Protein AF-A0A2D4KY63-F1 (afdb_monomer)

Secondary structure (DSSP, 8-state):
-HHHHHHHHHH---HHHHHHHH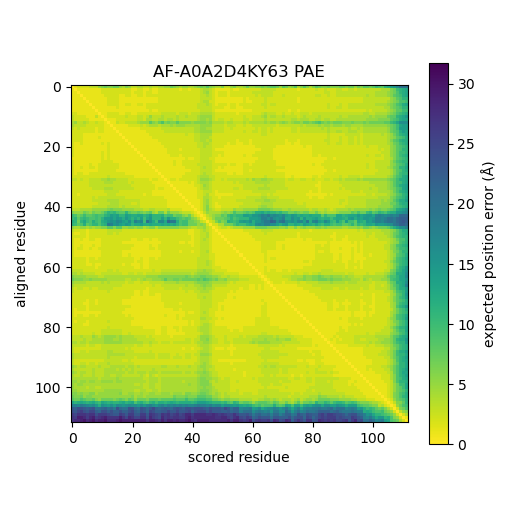HHHHHHHHHS-HHHHHHHHHSGGGTTHHHHHHHHHHHHHT-TT-HHHHHHHHHHHHHHHHHHHHHHHHHHHHTTHHHHHHHHH-S-TT--

InterPro domains:
  IPR045322 E3 ubiquitin-protein ligase HECTD1/TRIP12-like [PTHR45670] (1-109)

Organism: NCBI:txid1970185

pLDDT: mean 92.3, std 10.24, range [40.0, 98.56]

Solvent-accessible surface area (backbone atoms only — not comparable to full-atom values): 6313 Å² total; per-residue (Å²): 107,65,61,58,36,56,50,48,36,73,73,50,89,48,67,70,57,34,54,53,28,50,56,48,47,36,52,50,56,66,75,45,51,46,69,58,51,50,53,48,39,73,28,88,89,16,74,55,40,59,57,50,53,47,50,51,35,44,61,38,63,67,45,81,95,38,67,69,50,34,52,49,29,53,53,39,51,50,49,43,46,76,48,38,35,92,73,40,47,68,57,33,52,74,69,43,39,55,62,50,52,51,60,73,68,49,79,70,84,83,83,118

Nearest PDB structures (foldseek):
  7ep2-assembly2_C  TM=7.138E-01  e=1.075E+00  Homo sapiens

Mean predicted aligned error: 4.12 Å

Radius of gyration: 14.1 Å; Cα contacts (8 Å, |Δi|>4): 94; chains: 1; bounding box: 31×48×29 Å

Foldseek 3Di:
DLLVLLVQLVPDPDVVSVVVSLVVNLVCLVPDALVVVVVCCPDPSNVCVLVSLLVSLLVQLPDPPCVVSPVSSVSSVVSCCVRPVVSHVVNCVVSCVVVSVVVVVPPDPPPD

Structure (mmCIF, N/CA/C/O backbone):
data_AF-A0A2D4KY63-F1
#
_entry.id   AF-A0A2D4KY63-F1
#
loop_
_atom_site.group_PDB
_atom_site.id
_atom_site.type_symbol
_atom_site.label_atom_id
_atom_site.label_alt_id
_atom_site.label_comp_id
_atom_site.label_asym_id
_atom_site.label_entity_id
_atom_site.label_seq_id
_atom_site.pdbx_PDB_ins_code
_atom_site.Cartn_x
_atom_site.Cartn_y
_atom_site.Cartn_z
_atom_site.occupancy
_atom_site.B_iso_or_equiv
_atom_site.auth_seq_id
_atom_site.auth_comp_id
_atom_site.auth_asym_id
_atom_site.auth_atom_id
_atom_site.pdbx_PDB_model_num
ATOM 1 N N . LEU A 1 1 ? 3.294 9.951 10.404 1.00 88.81 1 LEU A N 1
ATOM 2 C CA . LEU A 1 1 ? 4.441 9.331 9.688 1.00 88.81 1 LEU A CA 1
ATOM 3 C C . LEU A 1 1 ? 4.005 8.530 8.463 1.00 88.81 1 LEU A C 1
ATOM 5 O O . LEU A 1 1 ? 4.618 8.713 7.423 1.00 88.81 1 LEU A O 1
ATOM 9 N N . LEU A 1 2 ? 2.953 7.703 8.542 1.00 94.38 2 LEU A N 1
ATOM 10 C CA . LEU A 1 2 ? 2.469 6.924 7.393 1.00 94.38 2 LEU A CA 1
ATOM 11 C C . LEU A 1 2 ? 2.161 7.799 6.155 1.00 94.38 2 LEU A C 1
ATOM 13 O O . LEU A 1 2 ? 2.739 7.508 5.109 1.00 94.38 2 LEU A O 1
ATOM 17 N N . PRO A 1 3 ? 1.408 8.919 6.264 1.00 93.69 3 PRO A N 1
ATOM 18 C CA . PRO A 1 3 ? 1.209 9.833 5.131 1.00 93.69 3 PRO A CA 1
ATOM 19 C C . PRO A 1 3 ? 2.512 10.374 4.534 1.00 93.69 3 PRO A C 1
ATOM 21 O O . PRO A 1 3 ? 2.668 10.431 3.320 1.00 93.69 3 PRO A O 1
ATOM 24 N N . VAL A 1 4 ? 3.489 10.702 5.386 1.00 94.12 4 VAL A N 1
ATOM 25 C CA . VAL A 1 4 ? 4.792 11.235 4.959 1.00 94.12 4 VAL A CA 1
ATOM 26 C C . VAL A 1 4 ? 5.564 10.204 4.138 1.00 94.12 4 VAL A C 1
ATOM 28 O O . VAL A 1 4 ? 6.125 10.543 3.098 1.00 94.12 4 VAL A O 1
ATOM 31 N N . PHE A 1 5 ? 5.586 8.936 4.560 1.00 96.62 5 PHE A N 1
ATOM 32 C CA . PHE A 1 5 ? 6.272 7.888 3.801 1.00 96.62 5 PHE A CA 1
ATOM 33 C C . PHE A 1 5 ? 5.542 7.530 2.509 1.00 96.62 5 PHE A C 1
ATOM 35 O O . PHE A 1 5 ? 6.207 7.295 1.502 1.00 96.62 5 PHE A O 1
ATOM 42 N N . ALA A 1 6 ? 4.207 7.539 2.518 1.00 96.44 6 ALA A N 1
ATOM 43 C CA . ALA A 1 6 ? 3.399 7.339 1.320 1.00 96.44 6 ALA A CA 1
ATOM 44 C C . ALA A 1 6 ? 3.686 8.432 0.273 1.00 96.44 6 ALA A C 1
ATOM 46 O O . ALA A 1 6 ? 4.013 8.134 -0.875 1.00 96.44 6 ALA A O 1
ATOM 47 N N . GLN A 1 7 ? 3.711 9.694 0.703 1.00 94.69 7 GLN A N 1
ATOM 48 C CA . GLN A 1 7 ? 4.098 10.816 -0.148 1.00 94.69 7 GLN A CA 1
ATOM 49 C C . GLN A 1 7 ? 5.555 10.712 -0.623 1.00 94.69 7 GLN A C 1
ATOM 51 O O . GLN A 1 7 ? 5.835 10.921 -1.802 1.00 94.69 7 GLN A O 1
ATOM 56 N N . THR A 1 8 ? 6.483 10.334 0.263 1.00 96.50 8 THR A N 1
ATOM 57 C CA . THR A 1 8 ? 7.898 10.141 -0.098 1.00 96.50 8 THR A CA 1
ATOM 58 C C . THR A 1 8 ? 8.049 9.091 -1.198 1.00 96.50 8 THR A C 1
ATOM 60 O O . THR A 1 8 ? 8.804 9.311 -2.142 1.00 96.50 8 THR A O 1
ATOM 63 N N . PHE A 1 9 ? 7.316 7.974 -1.110 1.00 97.38 9 PHE A N 1
ATOM 64 C CA . PHE A 1 9 ? 7.329 6.930 -2.135 1.00 97.38 9 PHE A CA 1
ATOM 65 C C . PHE A 1 9 ? 6.857 7.456 -3.497 1.00 97.38 9 PHE A C 1
ATOM 67 O O . PHE A 1 9 ? 7.475 7.133 -4.510 1.00 97.38 9 PHE A O 1
ATOM 74 N N . GLN A 1 10 ? 5.779 8.248 -3.527 1.00 94.94 10 GLN A N 1
ATOM 75 C CA . GLN A 1 10 ? 5.230 8.794 -4.773 1.00 94.94 10 GLN A CA 1
ATOM 76 C C . GLN A 1 10 ? 6.131 9.863 -5.404 1.00 94.94 10 GLN A C 1
ATOM 78 O O . GLN A 1 10 ? 6.219 9.947 -6.624 1.00 94.94 10 GLN A O 1
ATOM 83 N N . GLN A 1 11 ? 6.796 10.686 -4.591 1.00 95.56 11 GLN A N 1
ATOM 84 C CA . GLN A 1 11 ? 7.576 11.828 -5.081 1.00 95.56 11 GLN A CA 1
ATOM 85 C C . GLN A 1 11 ? 9.016 11.479 -5.466 1.00 95.56 11 GLN A C 1
ATOM 87 O O . GLN A 1 11 ? 9.650 12.219 -6.218 1.00 95.56 11 GLN A O 1
ATOM 92 N N . THR A 1 12 ? 9.569 10.392 -4.927 1.00 95.75 12 THR A N 1
ATOM 93 C CA . THR A 1 12 ? 10.968 10.038 -5.167 1.00 95.75 12 THR A CA 1
ATOM 94 C C . THR A 1 12 ? 11.146 9.196 -6.428 1.00 95.75 12 THR A C 1
ATOM 96 O O . THR A 1 12 ? 10.452 8.207 -6.647 1.00 95.75 12 THR A O 1
ATOM 99 N N . MET A 1 13 ? 12.160 9.542 -7.222 1.00 91.88 13 MET A N 1
ATOM 100 C CA . MET A 1 13 ? 12.600 8.742 -8.372 1.00 91.88 13 MET A CA 1
ATOM 101 C C . MET A 1 13 ? 13.692 7.727 -8.001 1.00 91.88 13 MET A C 1
ATOM 103 O O . MET A 1 13 ? 14.103 6.932 -8.840 1.00 91.88 13 MET A O 1
ATOM 107 N N . LEU A 1 14 ? 14.195 7.753 -6.760 1.00 96.44 14 LEU A N 1
ATOM 108 C CA . LEU A 1 14 ? 15.303 6.902 -6.324 1.00 96.44 14 LEU A CA 1
ATOM 109 C C . LEU A 1 14 ? 14.792 5.515 -5.892 1.00 96.44 14 LEU A C 1
ATOM 111 O O . LEU A 1 14 ? 14.098 5.432 -4.873 1.00 96.44 14 LEU A O 1
ATOM 115 N N . PRO A 1 15 ? 15.173 4.414 -6.577 1.00 93.38 15 PRO A N 1
ATOM 116 C CA . PRO A 1 15 ? 14.642 3.076 -6.286 1.00 93.38 15 PRO A CA 1
ATOM 117 C C . PRO A 1 15 ? 14.895 2.611 -4.848 1.00 93.38 15 PRO A C 1
ATOM 119 O O . PRO A 1 15 ? 14.019 2.028 -4.213 1.00 93.38 15 PRO A O 1
ATOM 122 N N . SER A 1 16 ? 16.067 2.927 -4.292 1.00 96.12 16 SER A N 1
ATOM 123 C CA . SER A 1 16 ? 16.422 2.579 -2.911 1.00 96.12 16 SER A CA 1
ATOM 124 C C . SER A 1 16 ? 15.510 3.251 -1.882 1.00 96.12 16 SER A C 1
ATOM 126 O O . SER A 1 16 ? 15.125 2.621 -0.897 1.00 96.12 16 SER A O 1
ATOM 128 N N . ILE A 1 17 ? 15.117 4.506 -2.128 1.00 97.50 17 ILE A N 1
ATOM 129 C CA . ILE A 1 17 ? 14.175 5.224 -1.268 1.00 97.50 17 ILE A CA 1
ATOM 130 C C . ILE A 1 17 ? 12.783 4.618 -1.419 1.00 97.50 17 ILE A C 1
ATOM 132 O O . ILE A 1 17 ? 12.148 4.350 -0.405 1.00 97.50 17 ILE A O 1
ATOM 136 N N . ARG A 1 18 ? 12.335 4.309 -2.646 1.00 96.75 18 ARG A N 1
ATOM 137 C CA . ARG A 1 18 ? 11.044 3.633 -2.870 1.00 96.75 18 ARG A CA 1
ATOM 138 C C . ARG A 1 18 ? 10.972 2.308 -2.105 1.00 96.75 18 ARG A C 1
ATOM 140 O O . ARG A 1 18 ? 10.021 2.106 -1.353 1.00 96.75 18 ARG A O 1
ATOM 147 N N . LYS A 1 19 ? 12.003 1.456 -2.194 1.00 96.31 19 LYS A N 1
ATOM 148 C CA . LYS A 1 19 ? 12.060 0.170 -1.471 1.00 96.31 19 LYS A CA 1
ATOM 149 C C . LYS A 1 19 ? 12.039 0.361 0.051 1.00 96.31 19 LYS A C 1
ATOM 151 O O . LYS A 1 19 ? 11.280 -0.314 0.747 1.00 96.31 19 LYS A O 1
ATOM 156 N N . ALA A 1 20 ? 12.815 1.309 0.581 1.00 97.81 20 ALA A N 1
ATOM 157 C CA . ALA A 1 20 ? 12.834 1.604 2.015 1.00 97.81 20 ALA A CA 1
ATOM 158 C C . ALA A 1 20 ? 11.489 2.164 2.518 1.00 97.81 20 ALA A C 1
ATOM 160 O O . ALA A 1 20 ? 10.969 1.700 3.535 1.00 97.81 20 ALA A O 1
ATOM 161 N N . SER A 1 21 ? 10.900 3.118 1.791 1.00 98.12 21 SER A N 1
ATOM 162 C CA . SER A 1 21 ? 9.588 3.693 2.096 1.00 98.12 21 SER A CA 1
ATOM 163 C C . SER A 1 21 ? 8.495 2.631 2.058 1.00 98.12 21 SER A C 1
ATOM 165 O O . SER A 1 21 ? 7.716 2.556 3.002 1.00 98.12 21 SER A O 1
ATOM 167 N N . LEU A 1 22 ? 8.470 1.762 1.042 1.00 98.44 22 LEU A N 1
ATOM 168 C CA . LEU A 1 22 ? 7.496 0.672 0.936 1.00 98.44 22 LEU A CA 1
ATOM 169 C C . LEU A 1 22 ? 7.589 -0.295 2.124 1.00 98.44 22 LEU A C 1
ATOM 171 O O . LEU A 1 22 ? 6.578 -0.630 2.740 1.00 98.44 22 LEU A O 1
ATOM 175 N N . ALA A 1 23 ? 8.806 -0.693 2.507 1.00 98.38 23 ALA A N 1
ATOM 176 C CA . ALA A 1 23 ? 9.020 -1.567 3.657 1.00 98.38 23 ALA A CA 1
ATOM 177 C C . ALA A 1 23 ? 8.548 -0.931 4.979 1.00 98.38 23 ALA A C 1
ATOM 179 O O . ALA A 1 23 ? 8.022 -1.633 5.851 1.00 98.38 23 ALA A O 1
ATOM 180 N N . LEU A 1 24 ? 8.724 0.386 5.137 1.00 98.50 24 LEU A N 1
ATOM 181 C CA . LEU A 1 24 ? 8.234 1.137 6.294 1.00 98.50 24 LEU A CA 1
ATOM 182 C C . LEU A 1 24 ? 6.711 1.280 6.276 1.00 98.50 24 LEU A C 1
ATOM 184 O O . LEU A 1 24 ? 6.089 0.995 7.295 1.00 98.50 24 LEU A O 1
ATOM 188 N N . ILE A 1 25 ? 6.114 1.637 5.134 1.00 98.50 25 ILE A N 1
ATOM 189 C CA . ILE A 1 25 ? 4.656 1.695 4.938 1.00 98.50 25 ILE A CA 1
ATOM 190 C C . ILE A 1 25 ? 4.031 0.361 5.341 1.00 98.50 25 ILE A C 1
ATOM 192 O O . ILE A 1 25 ? 3.135 0.346 6.182 1.00 98.50 25 ILE A O 1
ATOM 196 N N . ARG A 1 26 ? 4.571 -0.762 4.844 1.00 98.56 26 ARG A N 1
ATOM 197 C CA . ARG A 1 26 ? 4.107 -2.097 5.228 1.00 98.56 26 ARG A CA 1
ATOM 198 C C . ARG A 1 26 ? 4.168 -2.313 6.734 1.00 98.56 26 ARG A C 1
ATOM 200 O O . ARG A 1 26 ? 3.172 -2.703 7.323 1.00 98.56 26 ARG A O 1
ATOM 207 N N . LYS A 1 27 ? 5.317 -2.067 7.377 1.00 98.50 27 LYS A N 1
ATOM 208 C CA . LYS A 1 27 ? 5.449 -2.257 8.835 1.00 98.50 27 LYS A CA 1
ATOM 209 C C . LYS A 1 27 ? 4.447 -1.391 9.598 1.00 98.50 27 LYS A C 1
ATOM 211 O O . LYS A 1 27 ? 3.831 -1.872 10.541 1.00 98.50 27 LYS A O 1
ATOM 216 N N . MET A 1 28 ? 4.277 -0.137 9.189 1.00 98.00 28 MET A N 1
ATOM 217 C CA . MET A 1 28 ? 3.325 0.772 9.817 1.00 98.00 28 MET A CA 1
ATOM 218 C C . MET A 1 28 ? 1.896 0.254 9.691 1.00 98.00 28 MET A C 1
ATOM 220 O O . MET A 1 28 ? 1.223 0.159 10.707 1.00 98.00 28 MET A O 1
ATOM 224 N N . ILE A 1 29 ? 1.452 -0.126 8.491 1.00 98.12 29 ILE A N 1
ATOM 225 C CA . ILE A 1 29 ? 0.102 -0.662 8.271 1.00 98.12 29 ILE A CA 1
ATOM 226 C C . ILE A 1 29 ? -0.081 -1.975 9.035 1.00 98.12 29 ILE A C 1
ATOM 228 O O . ILE A 1 29 ? -1.079 -2.124 9.731 1.00 98.12 29 ILE A O 1
ATOM 232 N N . HIS A 1 30 ? 0.897 -2.881 8.993 1.00 98.31 30 HIS A N 1
ATOM 233 C C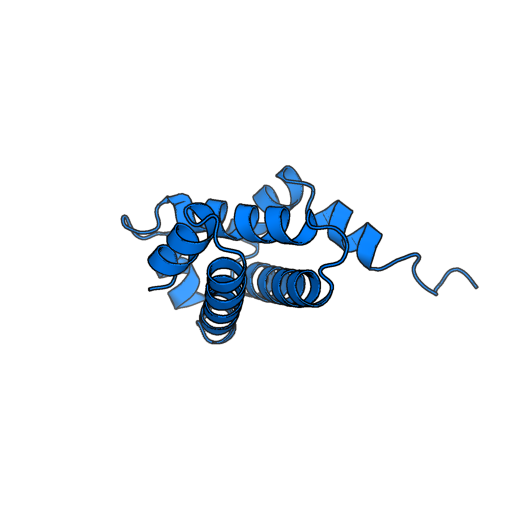A . HIS A 1 30 ? 0.840 -4.183 9.655 1.00 98.31 30 HIS A CA 1
ATOM 234 C C . HIS A 1 30 ? 0.688 -4.079 11.179 1.00 98.31 30 HIS A C 1
ATOM 236 O O . HIS A 1 30 ? -0.161 -4.751 11.762 1.00 98.31 30 HIS A O 1
ATOM 242 N N . PHE A 1 31 ? 1.457 -3.201 11.830 1.00 97.88 31 PHE A N 1
ATOM 243 C CA . PHE A 1 31 ? 1.413 -3.031 13.289 1.00 97.88 31 PHE A CA 1
ATOM 244 C C . PHE A 1 31 ? 0.385 -1.996 13.769 1.00 97.88 31 PHE A C 1
ATOM 246 O O . PHE A 1 31 ? 0.133 -1.903 14.969 1.00 97.88 31 PHE A O 1
ATOM 253 N N . CYS A 1 32 ? -0.215 -1.220 12.864 1.00 95.50 32 CYS A N 1
ATOM 254 C CA . CYS A 1 32 ? -1.309 -0.312 13.197 1.00 95.50 32 CYS A CA 1
ATOM 255 C C . CYS A 1 32 ? -2.582 -1.104 13.536 1.00 95.50 32 CYS A C 1
ATOM 257 O O . CYS A 1 32 ? -2.882 -2.111 12.888 1.00 95.50 32 CYS A O 1
ATOM 259 N N . SER A 1 33 ? -3.347 -0.646 14.529 1.00 97.06 33 SER A N 1
ATOM 260 C CA . SER A 1 33 ? -4.693 -1.170 14.774 1.00 97.06 33 SER A CA 1
ATOM 261 C C . SER A 1 33 ? -5.666 -0.670 13.703 1.00 97.06 33 SER A C 1
ATOM 263 O O . SER A 1 33 ? -5.443 0.372 13.088 1.00 97.06 33 SER A O 1
ATOM 265 N N . GLU A 1 34 ? -6.772 -1.384 13.502 1.00 96.88 34 GLU A N 1
ATOM 266 C CA . GLU A 1 34 ? -7.855 -0.934 12.616 1.00 96.88 34 GLU A CA 1
ATOM 267 C C . GLU A 1 34 ? -8.356 0.469 12.994 1.00 96.88 34 GLU A C 1
ATOM 269 O O . GLU A 1 34 ? -8.435 1.344 12.135 1.00 96.88 34 GLU A O 1
ATOM 274 N N . ALA A 1 35 ? -8.616 0.712 14.284 1.00 96.50 35 ALA A N 1
ATOM 275 C CA . ALA A 1 35 ? -9.120 2.000 14.759 1.00 96.50 35 ALA A CA 1
ATOM 276 C C . ALA A 1 35 ? -8.170 3.160 14.419 1.00 96.50 35 ALA A C 1
ATOM 278 O O . ALA A 1 35 ? -8.612 4.188 13.913 1.00 96.50 35 ALA A O 1
ATOM 279 N N . LEU A 1 36 ? -6.862 2.974 14.634 1.00 95.38 36 LEU A N 1
ATOM 280 C CA . LEU A 1 36 ? -5.868 4.000 14.330 1.00 95.38 36 LEU A CA 1
ATOM 281 C C . LEU A 1 36 ? -5.684 4.182 12.816 1.00 95.38 36 LEU A C 1
ATOM 283 O O . LEU A 1 36 ? -5.469 5.300 12.357 1.00 95.38 36 LEU A O 1
ATOM 287 N N . LEU A 1 37 ? -5.776 3.109 12.021 1.00 95.44 37 LEU A N 1
ATOM 288 C CA . LEU A 1 37 ? -5.699 3.217 10.564 1.00 95.44 37 LEU A CA 1
ATOM 289 C C . LEU A 1 37 ? -6.857 4.063 10.021 1.00 95.44 37 LEU A C 1
ATOM 291 O O . LEU A 1 37 ? -6.611 4.955 9.210 1.00 95.44 37 LEU A O 1
ATOM 295 N N . LYS A 1 38 ? -8.081 3.820 10.504 1.00 93.69 38 LYS A N 1
ATOM 296 C CA . LYS A 1 38 ? -9.277 4.590 10.137 1.00 93.69 38 LYS A CA 1
ATOM 297 C C . LYS A 1 38 ? -9.155 6.052 10.570 1.00 93.69 38 LYS A C 1
ATOM 299 O O . LYS A 1 38 ? -9.283 6.933 9.731 1.00 93.69 38 LYS A O 1
ATOM 304 N N . GLU A 1 39 ? -8.754 6.308 11.817 1.00 93.50 39 GLU A N 1
ATOM 305 C CA . GLU A 1 39 ? -8.518 7.669 12.328 1.00 93.50 39 GLU A CA 1
ATOM 306 C C . GLU A 1 39 ? -7.516 8.456 11.465 1.00 93.50 39 GLU A C 1
ATOM 308 O O . GLU A 1 39 ? -7.744 9.617 11.129 1.00 93.50 39 GLU A O 1
ATOM 313 N N . VAL A 1 40 ? -6.407 7.828 11.062 1.00 92.88 40 VAL A N 1
ATOM 314 C CA . VAL A 1 40 ? -5.402 8.485 10.215 1.00 92.88 40 VAL A CA 1
ATOM 315 C C . VAL A 1 40 ? -5.947 8.753 8.807 1.00 92.88 40 VAL A C 1
ATOM 317 O O . VAL A 1 40 ? -5.624 9.796 8.234 1.00 92.88 40 VAL A O 1
ATOM 320 N N . CYS A 1 41 ? -6.759 7.849 8.254 1.00 92.25 41 CYS A N 1
ATOM 321 C CA . CYS A 1 41 ? -7.386 8.016 6.939 1.00 92.25 41 CYS A CA 1
ATOM 322 C C . CYS A 1 41 ? -8.470 9.105 6.926 1.00 92.25 41 CYS A C 1
ATOM 324 O O . CYS A 1 41 ? -8.589 9.806 5.926 1.00 92.25 41 CYS A O 1
ATOM 326 N N . ASP A 1 42 ? -9.196 9.280 8.031 1.00 89.38 42 ASP A N 1
ATOM 327 C CA . ASP A 1 42 ? -10.249 10.295 8.178 1.00 89.38 42 ASP A CA 1
ATOM 328 C C . ASP A 1 42 ? -9.702 11.678 8.580 1.00 89.38 42 ASP A C 1
ATOM 330 O O . ASP A 1 42 ? -10.428 12.672 8.573 1.00 89.38 42 ASP A O 1
ATOM 334 N N . SER A 1 43 ? -8.421 11.766 8.953 1.00 85.69 43 SER A N 1
ATOM 335 C CA . SER A 1 43 ? -7.796 13.024 9.373 1.00 85.69 43 SER A CA 1
ATOM 336 C C . SER A 1 43 ? -7.600 14.010 8.212 1.00 85.69 43 SER A C 1
ATOM 338 O O . SER A 1 43 ? -7.272 13.613 7.095 1.00 85.69 43 SER A O 1
ATOM 340 N N . ASP A 1 44 ? -7.653 15.318 8.493 1.00 74.12 44 ASP A N 1
ATOM 341 C CA . ASP A 1 44 ? -7.379 16.381 7.503 1.00 74.12 44 ASP A CA 1
ATOM 342 C C . ASP A 1 44 ? -5.997 16.250 6.832 1.00 74.12 44 ASP A C 1
ATOM 344 O O . ASP A 1 44 ? -5.807 16.619 5.675 1.00 74.12 44 ASP A O 1
ATOM 348 N N . VAL A 1 45 ? -5.013 15.693 7.548 1.00 68.44 45 VAL A N 1
ATOM 349 C CA . VAL A 1 45 ? -3.648 15.447 7.040 1.00 68.44 45 VAL A CA 1
ATOM 350 C C . VAL A 1 45 ? -3.602 14.219 6.118 1.00 68.44 45 VAL A C 1
ATOM 352 O O . VAL A 1 45 ? -2.683 14.077 5.312 1.00 68.44 45 VAL A O 1
ATOM 355 N N . GLY A 1 46 ? -4.581 13.324 6.246 1.00 63.09 46 GLY A N 1
ATOM 356 C CA . GLY A 1 46 ? -4.707 12.063 5.527 1.00 63.09 46 GLY A CA 1
ATOM 357 C C . GLY A 1 46 ? -5.848 12.034 4.515 1.00 63.09 46 GLY A C 1
ATOM 358 O O . GLY A 1 46 ? -6.180 10.944 4.068 1.00 63.09 46 GLY A O 1
ATOM 359 N N . HIS A 1 47 ? -6.412 13.182 4.115 1.00 68.69 47 HIS A N 1
ATOM 360 C CA . HIS A 1 47 ? -7.658 13.291 3.333 1.00 68.69 47 HIS A CA 1
ATOM 361 C C . HIS A 1 47 ? -7.640 12.591 1.944 1.00 68.69 47 HIS A C 1
ATOM 363 O O . HIS A 1 47 ? -8.643 12.541 1.234 1.00 68.69 47 HIS A O 1
ATOM 369 N N . ASN A 1 48 ? -6.506 12.021 1.539 1.00 88.00 48 ASN A N 1
ATOM 370 C CA . ASN A 1 48 ? -6.325 11.188 0.349 1.00 88.00 48 ASN A CA 1
ATOM 371 C C . ASN A 1 48 ? -5.491 9.920 0.612 1.00 88.00 48 ASN A C 1
ATOM 373 O O . ASN A 1 48 ? -5.135 9.209 -0.328 1.00 88.00 48 ASN A O 1
ATOM 377 N N . LEU A 1 49 ? -5.148 9.637 1.868 1.00 94.12 49 LEU A N 1
ATOM 378 C CA . LEU A 1 49 ? -4.265 8.543 2.238 1.00 94.12 49 LEU A CA 1
ATOM 379 C C . LEU A 1 49 ? -4.789 7.193 1.740 1.00 94.12 49 LEU A C 1
ATOM 381 O O . LEU A 1 49 ? -3.968 6.452 1.197 1.00 94.12 49 LEU A O 1
ATOM 385 N N . PRO A 1 50 ? -6.098 6.866 1.834 1.00 94.38 50 PRO A N 1
ATOM 386 C CA . PRO A 1 50 ? -6.593 5.614 1.279 1.00 94.38 50 PRO A CA 1
ATOM 387 C C . PRO A 1 50 ? -6.261 5.451 -0.198 1.00 94.38 50 PRO A C 1
ATOM 389 O O . PRO A 1 50 ? -5.707 4.434 -0.612 1.00 94.38 50 PRO A O 1
ATOM 392 N N . THR A 1 51 ? -6.491 6.512 -0.968 1.00 94.12 51 THR A N 1
ATOM 393 C CA . THR A 1 51 ? -6.165 6.559 -2.388 1.00 94.12 51 THR A CA 1
ATOM 394 C C . THR A 1 51 ? -4.685 6.377 -2.655 1.00 94.12 51 THR A C 1
ATOM 396 O O . THR A 1 51 ? -4.315 5.506 -3.440 1.00 94.12 51 THR A O 1
ATOM 399 N N . VAL A 1 52 ? -3.840 7.130 -1.957 1.00 95.69 52 VAL A N 1
ATOM 400 C CA . VAL A 1 52 ? -2.387 7.056 -2.125 1.00 95.69 52 VAL A CA 1
ATOM 401 C C . VAL A 1 52 ? -1.867 5.653 -1.803 1.00 95.69 52 VAL A C 1
ATOM 403 O O . VAL A 1 52 ? -1.034 5.124 -2.533 1.00 95.69 52 VAL A O 1
ATOM 406 N N . LEU A 1 53 ? -2.354 5.017 -0.734 1.00 97.19 53 LEU A N 1
ATOM 407 C CA . LEU A 1 53 ? -1.919 3.670 -0.361 1.00 97.19 53 LEU A CA 1
ATOM 408 C C . LEU A 1 53 ? -2.279 2.639 -1.434 1.00 97.19 53 LEU A C 1
ATOM 410 O O . LEU A 1 53 ? -1.431 1.817 -1.789 1.00 97.19 53 LEU A O 1
ATOM 414 N N . VAL A 1 54 ? -3.489 2.711 -1.996 1.00 97.25 54 VAL A N 1
ATOM 415 C CA . VAL A 1 54 ? -3.880 1.811 -3.087 1.00 97.25 54 VAL A CA 1
ATOM 416 C C . VAL A 1 54 ? -3.042 2.074 -4.343 1.00 97.25 54 VAL A C 1
ATOM 418 O O . VAL A 1 54 ? -2.518 1.126 -4.927 1.00 97.25 54 VAL A O 1
ATOM 421 N N . GLU A 1 55 ? -2.835 3.334 -4.728 1.00 96.88 55 GLU A N 1
ATOM 422 C CA . GLU A 1 55 ? -1.994 3.705 -5.877 1.00 96.88 55 GLU A CA 1
ATOM 423 C C . GLU A 1 55 ? -0.556 3.196 -5.745 1.00 96.88 55 GLU A C 1
ATOM 425 O O . GLU A 1 55 ? 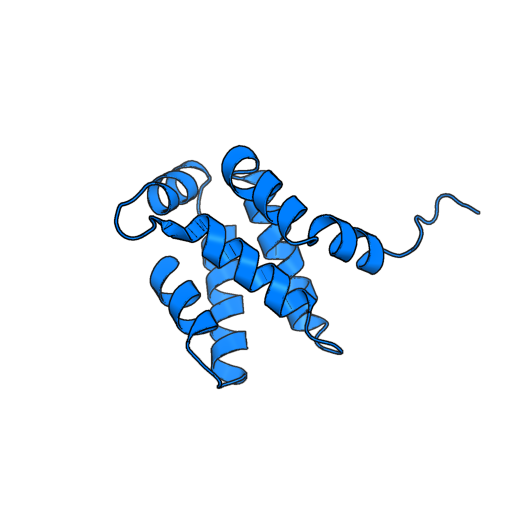0.018 2.704 -6.718 1.00 96.88 55 GLU A O 1
ATOM 430 N N . ILE A 1 56 ? 0.025 3.273 -4.543 1.00 97.75 56 ILE A N 1
ATOM 431 C CA . ILE A 1 56 ? 1.353 2.722 -4.257 1.00 97.75 56 ILE A CA 1
ATOM 432 C C . ILE A 1 56 ? 1.362 1.220 -4.527 1.00 97.75 56 ILE A C 1
ATOM 434 O O . ILE A 1 56 ? 2.246 0.743 -5.234 1.00 97.75 56 ILE A O 1
ATOM 438 N N . THR A 1 57 ? 0.382 0.474 -4.007 1.00 97.81 57 THR A N 1
ATOM 439 C CA . THR A 1 57 ? 0.331 -0.980 -4.225 1.00 97.81 57 THR A CA 1
ATOM 440 C C . THR A 1 57 ? 0.137 -1.339 -5.695 1.00 97.81 57 THR A C 1
ATOM 442 O O . THR A 1 57 ? 0.850 -2.207 -6.187 1.00 97.81 57 THR A O 1
ATOM 445 N N . ALA A 1 58 ? -0.727 -0.625 -6.425 1.00 97.19 58 ALA A N 1
ATOM 446 C CA . ALA A 1 58 ? -0.901 -0.811 -7.864 1.00 97.19 58 ALA A CA 1
ATOM 447 C C . ALA A 1 58 ? 0.413 -0.558 -8.623 1.00 97.19 58 ALA A C 1
ATOM 449 O O . ALA A 1 58 ? 0.875 -1.416 -9.367 1.00 97.19 58 ALA A O 1
ATOM 450 N N . THR A 1 59 ? 1.082 0.563 -8.331 1.00 96.44 59 THR A N 1
ATOM 451 C CA . THR A 1 59 ? 2.361 0.945 -8.955 1.00 96.44 59 THR A CA 1
ATOM 452 C C . THR A 1 59 ? 3.475 -0.069 -8.693 1.00 96.44 59 THR A C 1
ATOM 454 O O . THR A 1 59 ? 4.377 -0.231 -9.513 1.00 96.44 59 THR A O 1
ATOM 457 N N . VAL A 1 60 ? 3.480 -0.706 -7.521 1.00 97.00 60 VAL A N 1
ATOM 458 C CA . VAL A 1 60 ? 4.464 -1.746 -7.198 1.00 97.00 60 VAL A CA 1
ATOM 459 C C . VAL A 1 60 ? 4.136 -3.037 -7.933 1.00 97.00 60 VAL A C 1
ATOM 461 O O . VAL A 1 60 ? 5.041 -3.620 -8.505 1.00 97.00 60 VAL A O 1
ATOM 464 N N . LEU A 1 61 ? 2.866 -3.448 -7.986 1.00 96.19 61 LEU A N 1
ATOM 465 C CA . LEU A 1 61 ? 2.451 -4.617 -8.770 1.00 96.19 61 LEU A CA 1
ATOM 466 C C . LEU A 1 61 ? 2.674 -4.432 -10.281 1.00 96.19 61 LEU A C 1
ATOM 468 O O . LEU A 1 61 ? 2.768 -5.408 -11.015 1.00 96.19 61 LEU A O 1
ATOM 472 N N . ASP A 1 62 ? 2.737 -3.194 -10.770 1.00 94.62 62 ASP A N 1
ATOM 473 C CA . ASP A 1 62 ? 3.077 -2.859 -12.159 1.00 94.62 62 ASP A CA 1
ATOM 474 C C . ASP A 1 62 ? 4.561 -2.997 -12.510 1.00 94.62 62 ASP A C 1
ATOM 476 O O . ASP A 1 62 ? 4.901 -2.919 -13.689 1.00 94.62 62 ASP A O 1
ATOM 480 N N . GLN A 1 63 ? 5.440 -3.235 -11.536 1.00 93.62 63 GLN A N 1
ATOM 481 C CA . GLN A 1 63 ? 6.869 -3.387 -11.795 1.00 93.62 63 GLN A CA 1
ATOM 482 C C . GLN A 1 63 ? 7.205 -4.823 -12.187 1.00 93.62 63 GLN A C 1
ATOM 484 O O . GLN A 1 63 ? 7.150 -5.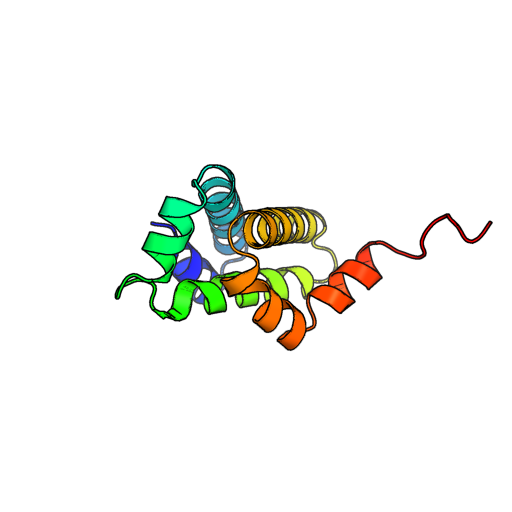741 -11.381 1.00 93.62 63 GLN A O 1
ATOM 489 N N . GLU A 1 64 ? 7.597 -5.013 -13.441 1.00 91.00 64 GLU A N 1
ATOM 490 C CA . GLU A 1 64 ? 8.118 -6.298 -13.901 1.00 91.00 64 GLU A CA 1
ATOM 491 C C . GLU A 1 64 ? 9.411 -6.659 -13.141 1.00 91.00 64 GLU A C 1
ATOM 493 O O . GLU A 1 64 ? 10.213 -5.784 -12.809 1.00 91.00 64 GLU A O 1
ATOM 498 N N . ASP A 1 65 ? 9.594 -7.950 -12.854 1.00 91.12 65 ASP A N 1
ATOM 499 C CA . ASP A 1 65 ? 10.785 -8.528 -12.212 1.00 91.12 65 ASP A CA 1
ATOM 500 C C . ASP A 1 65 ? 11.134 -8.021 -10.785 1.00 91.12 65 ASP A C 1
ATOM 502 O O . ASP A 1 65 ? 12.283 -8.141 -10.352 1.00 91.12 65 ASP A O 1
ATOM 506 N N . ASP A 1 66 ? 10.169 -7.494 -10.012 1.00 94.00 66 ASP A N 1
ATOM 507 C CA . ASP A 1 66 ? 10.349 -7.129 -8.586 1.00 94.00 66 ASP A CA 1
ATOM 508 C C . ASP A 1 66 ? 9.494 -7.986 -7.630 1.00 94.00 66 ASP A C 1
ATOM 510 O O . ASP A 1 66 ? 8.565 -7.505 -6.976 1.00 94.00 66 ASP A O 1
ATOM 514 N N . ASP A 1 67 ? 9.827 -9.275 -7.507 1.00 94.75 67 ASP A N 1
ATOM 515 C CA . ASP A 1 67 ? 9.111 -10.225 -6.636 1.00 94.75 67 ASP A CA 1
ATOM 516 C C . ASP A 1 67 ? 9.077 -9.795 -5.158 1.00 94.75 67 ASP A C 1
ATOM 518 O O . ASP A 1 67 ? 8.068 -9.972 -4.467 1.00 94.75 67 ASP A O 1
ATOM 522 N N . ASP A 1 68 ? 10.162 -9.187 -4.668 1.00 95.75 68 ASP A N 1
ATOM 523 C CA . ASP A 1 68 ? 10.234 -8.623 -3.317 1.00 95.75 68 ASP A CA 1
ATOM 524 C C . ASP A 1 68 ? 9.198 -7.503 -3.141 1.00 95.75 68 ASP A C 1
ATOM 526 O O . ASP A 1 68 ? 8.470 -7.460 -2.141 1.00 95.75 68 ASP A O 1
ATOM 530 N N . GLY A 1 69 ? 9.145 -6.573 -4.100 1.00 96.88 69 GLY A N 1
ATOM 531 C CA . GLY A 1 69 ? 8.176 -5.485 -4.126 1.00 96.88 69 GLY A CA 1
ATOM 532 C C . GLY A 1 69 ? 6.748 -6.012 -4.185 1.00 96.88 69 GLY A C 1
ATOM 533 O O . GLY A 1 69 ? 5.912 -5.603 -3.373 1.00 96.88 69 GLY A O 1
ATOM 534 N N . HIS A 1 70 ? 6.484 -6.977 -5.067 1.00 97.19 70 HIS A N 1
ATOM 535 C CA . HIS A 1 70 ? 5.191 -7.644 -5.187 1.00 97.19 70 HIS A CA 1
ATOM 536 C C . HIS A 1 70 ? 4.747 -8.280 -3.875 1.00 97.19 70 HIS A C 1
ATOM 538 O O . HIS A 1 70 ? 3.626 -8.041 -3.425 1.00 97.19 70 HIS A O 1
ATOM 544 N N . LEU A 1 71 ? 5.630 -9.020 -3.203 1.00 97.12 71 LEU A N 1
ATOM 545 C CA . LEU A 1 71 ? 5.317 -9.628 -1.915 1.00 97.12 71 LEU A CA 1
ATOM 546 C C . LEU A 1 71 ? 4.957 -8.573 -0.859 1.00 97.12 71 LEU A C 1
ATOM 548 O O . LEU A 1 71 ? 3.982 -8.746 -0.124 1.00 97.12 71 LEU A O 1
ATOM 552 N N . LEU A 1 72 ? 5.700 -7.463 -0.785 1.00 98.25 72 LEU A N 1
ATOM 553 C CA . LEU A 1 72 ? 5.377 -6.368 0.135 1.00 98.25 72 LEU A CA 1
ATOM 554 C C . LEU A 1 72 ? 4.033 -5.714 -0.215 1.00 98.25 72 LEU A C 1
ATOM 556 O 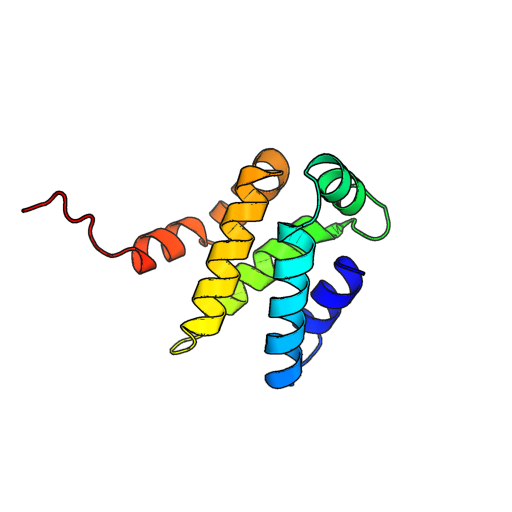O . LEU A 1 72 ? 3.250 -5.440 0.693 1.00 98.25 72 LEU A O 1
ATOM 560 N N . ALA A 1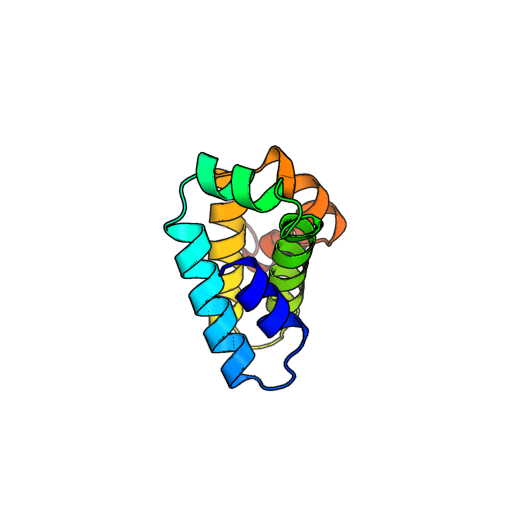 73 ? 3.747 -5.490 -1.500 1.00 98.19 73 ALA A N 1
ATOM 561 C CA . ALA A 1 73 ? 2.481 -4.922 -1.956 1.00 98.19 73 ALA A CA 1
ATOM 562 C C . ALA A 1 73 ? 1.296 -5.835 -1.615 1.00 98.19 73 ALA A C 1
ATOM 564 O O . ALA A 1 73 ? 0.310 -5.360 -1.060 1.00 98.19 73 ALA A O 1
ATOM 565 N N . LEU A 1 74 ? 1.414 -7.145 -1.847 1.00 98.12 74 LEU A N 1
ATOM 566 C CA . LEU A 1 74 ? 0.393 -8.132 -1.483 1.00 98.12 74 LEU A CA 1
ATOM 567 C C . LEU A 1 74 ? 0.151 -8.186 0.032 1.00 98.12 74 LEU A C 1
ATOM 569 O O . LEU A 1 74 ? -0.994 -8.284 0.472 1.00 98.12 74 LEU A O 1
ATOM 573 N N . GLN A 1 75 ? 1.211 -8.087 0.840 1.00 98.38 75 GLN A N 1
ATOM 574 C CA . GLN A 1 75 ? 1.091 -8.002 2.299 1.00 98.38 75 GLN A CA 1
ATOM 575 C C . GLN A 1 75 ? 0.372 -6.720 2.736 1.00 98.38 75 GLN A C 1
ATOM 577 O O . GLN A 1 75 ? -0.498 -6.783 3.600 1.00 98.38 75 GLN A O 1
ATOM 582 N N . ILE A 1 76 ? 0.682 -5.578 2.109 1.00 98.56 76 ILE A N 1
ATOM 583 C CA . ILE A 1 76 ? -0.027 -4.316 2.361 1.00 98.56 76 ILE A CA 1
ATOM 584 C C . ILE A 1 76 ? -1.505 -4.455 1.988 1.00 98.56 76 ILE A C 1
ATOM 586 O O . ILE A 1 76 ? -2.356 -4.128 2.805 1.00 98.56 76 ILE A O 1
ATOM 590 N N . ILE A 1 77 ? -1.819 -4.958 0.789 1.00 98.38 77 ILE A N 1
ATOM 591 C CA . ILE A 1 77 ? -3.202 -5.129 0.315 1.00 98.38 77 ILE A CA 1
ATOM 592 C C . ILE A 1 77 ? -4.003 -5.991 1.294 1.00 98.38 77 ILE A C 1
ATOM 594 O O . ILE A 1 77 ? -5.109 -5.607 1.662 1.00 98.38 77 ILE A O 1
ATOM 598 N N . ARG A 1 78 ? -3.434 -7.112 1.756 1.00 98.00 78 ARG A N 1
ATOM 599 C CA . ARG A 1 78 ? -4.058 -7.968 2.772 1.00 98.00 78 ARG A CA 1
ATOM 600 C C . ARG A 1 78 ? -4.381 -7.182 4.042 1.00 98.00 78 ARG A C 1
ATOM 602 O O . ARG A 1 78 ? -5.538 -7.145 4.439 1.00 98.00 78 ARG A O 1
ATOM 609 N N . ASP A 1 79 ? -3.391 -6.514 4.636 1.00 98.50 79 ASP A N 1
ATOM 610 C CA . ASP A 1 79 ? -3.598 -5.764 5.879 1.00 98.50 79 ASP A CA 1
ATOM 611 C C . ASP A 1 79 ? -4.613 -4.612 5.707 1.00 98.50 79 ASP A C 1
ATOM 613 O O . ASP A 1 79 ? -5.355 -4.307 6.638 1.00 98.50 79 ASP A O 1
ATOM 617 N N . LEU A 1 80 ? -4.665 -3.966 4.534 1.00 97.81 80 LEU A N 1
ATOM 618 C CA . LEU A 1 80 ? -5.647 -2.919 4.228 1.00 97.81 80 LEU A CA 1
ATOM 619 C C . LEU A 1 80 ? -7.070 -3.480 4.150 1.00 97.81 80 LEU A C 1
ATOM 621 O O . LEU A 1 80 ? -7.984 -2.911 4.744 1.00 97.81 80 LEU A O 1
ATOM 625 N N . VAL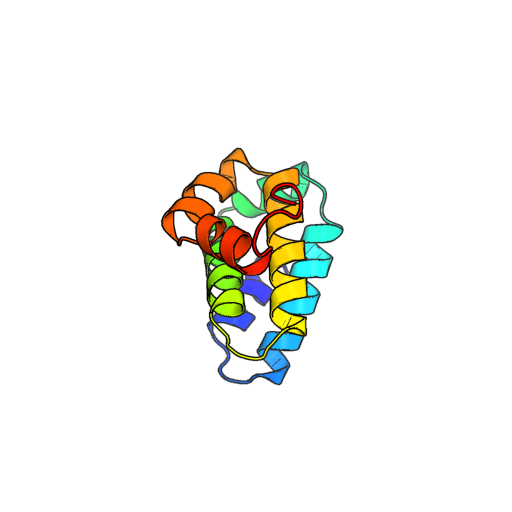 A 1 81 ? -7.262 -4.597 3.445 1.00 97.44 81 VAL A N 1
ATOM 626 C CA . VAL A 1 81 ? -8.574 -5.248 3.321 1.00 97.44 81 VAL A CA 1
ATOM 627 C C . VAL A 1 81 ? -9.045 -5.789 4.671 1.00 97.44 81 VAL A C 1
ATOM 629 O O . VAL A 1 81 ? -10.198 -5.564 5.035 1.00 97.44 81 VAL A O 1
ATOM 632 N N . ASP A 1 82 ? -8.151 -6.415 5.439 1.00 97.94 82 ASP A N 1
ATOM 633 C CA . ASP A 1 82 ? -8.470 -6.987 6.751 1.00 97.94 82 ASP A CA 1
ATOM 634 C C . ASP A 1 82 ? -8.869 -5.912 7.777 1.00 97.94 82 ASP A C 1
ATOM 636 O O . ASP A 1 82 ? -9.699 -6.169 8.646 1.00 97.94 82 ASP A O 1
ATOM 640 N N . LYS A 1 83 ? -8.292 -4.703 7.691 1.00 97.56 83 LYS A N 1
ATOM 641 C CA . LYS A 1 83 ? -8.494 -3.621 8.678 1.00 97.56 83 LYS A CA 1
ATOM 642 C C . LYS A 1 83 ? -9.461 -2.526 8.235 1.00 97.56 83 LYS A C 1
ATOM 644 O O . LYS A 1 83 ? -9.881 -1.722 9.059 1.00 97.56 83 LYS A O 1
ATOM 649 N N . GLY A 1 84 ? -9.768 -2.417 6.950 1.00 95.62 84 GLY A N 1
ATOM 650 C CA . GLY A 1 84 ? -10.556 -1.303 6.422 1.00 95.62 84 GLY A CA 1
ATOM 651 C C . GLY A 1 84 ? -11.130 -1.586 5.047 1.00 95.62 84 GLY A C 1
ATOM 652 O O . GLY A 1 84 ? -11.124 -0.703 4.196 1.00 95.62 84 GLY A O 1
ATOM 653 N N . GLY A 1 85 ? -11.581 -2.816 4.789 1.00 94.75 85 GLY A N 1
ATOM 654 C CA . G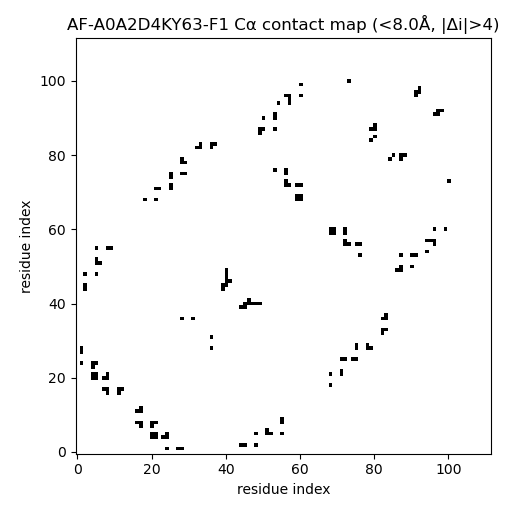LY A 1 85 ? -12.106 -3.205 3.479 1.00 94.75 85 GLY A CA 1
ATOM 655 C C . GLY A 1 85 ? -13.166 -2.245 2.920 1.00 94.75 85 GLY A C 1
ATOM 656 O O . GLY A 1 85 ? -13.173 -1.992 1.719 1.00 94.75 85 GLY A O 1
ATOM 657 N N . ASP A 1 86 ? -13.984 -1.635 3.779 1.00 94.56 86 ASP A N 1
ATOM 658 C CA . ASP A 1 86 ? -14.953 -0.591 3.432 1.00 94.56 86 ASP A CA 1
ATOM 659 C C . ASP A 1 86 ? -14.323 0.678 2.828 1.00 94.56 86 ASP A C 1
ATOM 661 O O . ASP A 1 86 ? -14.944 1.330 1.992 1.00 94.56 86 ASP A O 1
ATOM 665 N N . LEU A 1 87 ? -13.081 0.996 3.195 1.00 94.38 87 LEU A N 1
ATOM 666 C CA . LEU A 1 87 ? -12.321 2.140 2.687 1.00 94.38 87 LEU A CA 1
ATOM 667 C C . LEU A 1 87 ? -11.516 1.819 1.420 1.00 94.38 87 LEU A C 1
ATOM 669 O O . LEU A 1 87 ? -11.319 2.697 0.580 1.00 94.38 87 LEU A O 1
ATOM 673 N N . PHE A 1 88 ? -11.007 0.589 1.284 1.00 96.69 88 PHE A N 1
ATOM 674 C CA . PHE A 1 88 ? -9.994 0.268 0.267 1.00 96.69 88 PHE A CA 1
ATOM 675 C C . PHE A 1 88 ? -10.503 -0.595 -0.897 1.00 96.69 88 PHE A C 1
ATOM 677 O O . PHE A 1 88 ? -9.959 -0.488 -1.998 1.00 96.69 88 PHE A O 1
ATOM 684 N N . LEU A 1 89 ? -11.515 -1.453 -0.696 1.00 95.88 89 LEU A N 1
ATOM 685 C CA . LEU A 1 89 ? -11.904 -2.466 -1.693 1.00 95.88 89 LEU A CA 1
ATOM 686 C C . LEU A 1 89 ? -12.394 -1.867 -3.012 1.00 95.88 89 LEU A C 1
ATOM 688 O O . LEU A 1 89 ? -11.982 -2.334 -4.074 1.00 95.88 89 LEU A O 1
ATOM 692 N N . ASP A 1 90 ? -13.231 -0.828 -2.958 1.00 95.62 90 ASP A N 1
ATOM 693 C CA . ASP A 1 90 ? -13.739 -0.162 -4.165 1.00 95.62 90 ASP A CA 1
ATOM 694 C C . ASP A 1 90 ? -12.588 0.391 -5.017 1.00 95.62 90 ASP A C 1
ATOM 696 O O . ASP A 1 90 ? -12.505 0.164 -6.226 1.00 95.62 90 ASP A O 1
ATOM 700 N N . GLN A 1 91 ? -11.616 1.029 -4.369 1.00 95.00 91 GLN A N 1
ATOM 701 C CA . GLN A 1 91 ? -10.482 1.610 -5.066 1.00 95.00 91 GLN A CA 1
ATOM 702 C C . GLN A 1 91 ? -9.497 0.560 -5.597 1.00 95.00 91 GLN A C 1
ATOM 704 O O . GLN A 1 91 ? -8.969 0.726 -6.699 1.00 95.00 91 GLN A O 1
ATOM 709 N N . LEU A 1 92 ? -9.278 -0.531 -4.857 1.00 96.81 92 LEU A N 1
ATOM 710 C CA . LEU A 1 92 ? -8.503 -1.684 -5.327 1.00 96.81 92 LEU A CA 1
ATOM 711 C C . LEU A 1 92 ? -9.140 -2.299 -6.580 1.00 96.81 92 LEU A C 1
ATOM 713 O O . LEU A 1 92 ? -8.433 -2.614 -7.540 1.00 96.81 92 LEU A O 1
ATOM 717 N N . ALA A 1 93 ? -10.469 -2.435 -6.598 1.00 95.88 93 ALA A N 1
ATOM 718 C CA . ALA A 1 93 ? -11.207 -2.915 -7.761 1.00 95.88 93 ALA A CA 1
ATOM 719 C C . ALA A 1 93 ? -11.065 -1.950 -8.946 1.00 95.88 93 ALA A C 1
ATOM 721 O O . ALA A 1 93 ? -10.719 -2.370 -10.051 1.00 95.88 93 ALA A O 1
ATOM 722 N N . ARG A 1 94 ? -11.259 -0.648 -8.708 1.00 95.81 94 ARG A N 1
ATOM 723 C CA . ARG A 1 94 ? -11.178 0.399 -9.735 1.00 95.81 94 ARG A CA 1
ATOM 724 C C . ARG A 1 94 ? -9.798 0.496 -10.389 1.00 95.81 94 ARG A C 1
ATOM 726 O O . ARG A 1 94 ? -9.720 0.758 -11.585 1.00 95.81 94 ARG A O 1
ATOM 733 N N . LEU A 1 95 ? -8.722 0.290 -9.630 1.00 95.94 95 LEU A N 1
ATOM 734 C CA . LEU A 1 95 ? -7.351 0.269 -10.156 1.00 95.94 95 LEU A CA 1
ATOM 735 C C . LEU A 1 95 ? -6.935 -1.101 -10.718 1.00 95.94 95 LEU A C 1
ATOM 737 O O . LEU A 1 95 ? -5.779 -1.284 -11.082 1.00 95.94 95 LEU A O 1
ATOM 741 N N . GLY A 1 96 ? -7.850 -2.073 -10.798 1.00 94.50 96 GLY A N 1
ATOM 742 C CA . GLY A 1 96 ? -7.570 -3.395 -11.362 1.00 94.50 96 GLY A CA 1
ATOM 743 C C . GLY A 1 96 ? -6.648 -4.263 -10.501 1.00 94.50 96 GLY A C 1
ATOM 744 O O . GLY A 1 96 ? -6.249 -5.345 -10.935 1.00 94.50 96 GLY A O 1
ATOM 745 N N . VAL A 1 97 ? -6.344 -3.840 -9.268 1.00 95.94 97 VAL A N 1
ATOM 746 C CA . VAL A 1 97 ? -5.446 -4.557 -8.352 1.00 95.94 97 VAL A CA 1
ATOM 747 C C . VAL A 1 97 ? -5.976 -5.960 -8.078 1.00 95.94 97 VAL A C 1
ATOM 749 O O . VAL A 1 97 ? -5.206 -6.912 -8.108 1.00 95.94 97 VAL A O 1
ATOM 752 N N . ILE A 1 98 ? -7.292 -6.119 -7.907 1.00 93.44 98 ILE A N 1
ATOM 753 C CA . ILE A 1 98 ? -7.916 -7.433 -7.673 1.00 93.44 98 ILE A CA 1
ATOM 754 C C . ILE A 1 98 ? -7.625 -8.400 -8.829 1.00 93.44 98 ILE A C 1
ATOM 756 O O . ILE A 1 98 ? -7.190 -9.528 -8.599 1.00 93.44 98 ILE A O 1
ATOM 760 N N . SER A 1 99 ? -7.801 -7.946 -10.075 1.00 92.12 99 SER A N 1
ATOM 761 C CA . SER A 1 99 ? -7.488 -8.757 -11.257 1.00 92.12 99 SER A CA 1
ATOM 762 C C . SER A 1 99 ? -6.009 -9.124 -11.292 1.00 92.12 99 SER A C 1
ATOM 764 O O . SER A 1 99 ? -5.664 -10.249 -11.638 1.00 92.12 99 SER A O 1
ATOM 766 N N . LYS A 1 100 ? -5.135 -8.190 -10.914 1.00 91.25 100 LYS A N 1
ATOM 767 C CA . LYS A 1 100 ? -3.692 -8.404 -10.924 1.00 91.25 100 LYS A CA 1
ATOM 768 C C . LYS A 1 100 ? -3.237 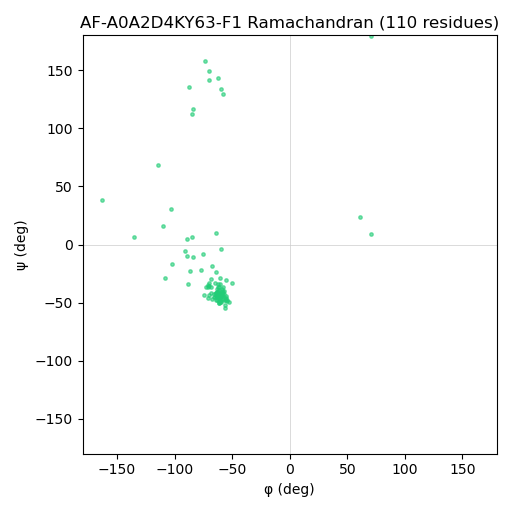-9.421 -9.880 1.00 91.25 100 LYS A C 1
ATOM 770 O O . LYS A 1 100 ? -2.435 -10.294 -10.197 1.00 91.25 100 LYS A O 1
ATOM 775 N N . VAL A 1 101 ? -3.800 -9.364 -8.673 1.00 92.50 101 VAL A N 1
ATOM 776 C CA . VAL A 1 101 ? -3.581 -10.383 -7.634 1.00 92.50 101 VAL A CA 1
ATOM 777 C C . VAL A 1 101 ? -4.041 -11.757 -8.122 1.00 92.50 101 VAL A C 1
ATOM 779 O O . VAL A 1 101 ? -3.323 -12.733 -7.927 1.00 92.50 101 VAL A O 1
ATOM 782 N N . SER A 1 102 ? -5.187 -11.836 -8.808 1.00 89.88 102 SER A N 1
ATOM 783 C CA . SER A 1 102 ? -5.671 -13.096 -9.384 1.00 89.88 102 SER A CA 1
ATOM 784 C C . SER A 1 102 ? -4.718 -13.659 -10.439 1.00 89.88 102 SER A C 1
ATOM 786 O O . SER A 1 102 ? -4.460 -14.856 -10.435 1.00 89.88 102 SER A O 1
ATOM 788 N N . THR A 1 103 ? -4.165 -12.817 -11.319 1.00 89.56 103 THR A N 1
ATOM 789 C CA . THR A 1 103 ? -3.165 -13.251 -12.308 1.00 89.56 103 THR A CA 1
ATOM 790 C C . THR A 1 103 ? -1.890 -13.759 -11.632 1.00 89.56 103 THR A C 1
ATOM 792 O O . THR A 1 103 ? -1.341 -14.773 -12.054 1.00 89.56 103 THR A O 1
ATOM 795 N N . LEU A 1 104 ? -1.434 -13.086 -10.569 1.00 87.19 104 LEU A N 1
ATOM 796 C CA . LEU A 1 104 ? -0.241 -13.481 -9.811 1.00 87.19 104 LEU A CA 1
ATOM 797 C C . LEU A 1 104 ? -0.422 -14.792 -9.036 1.00 87.19 104 LEU A C 1
ATOM 799 O O . LEU A 1 104 ? 0.553 -15.508 -8.832 1.00 87.19 104 LEU A O 1
ATOM 803 N N . ALA A 1 105 ? -1.645 -15.118 -8.609 1.00 85.69 105 ALA A N 1
ATOM 804 C CA . ALA A 1 105 ? -1.936 -16.385 -7.938 1.00 85.69 105 ALA A CA 1
ATOM 805 C C . ALA A 1 105 ? -1.801 -17.603 -8.874 1.00 85.69 105 ALA A C 1
ATOM 807 O O . ALA A 1 105 ? -1.648 -18.723 -8.391 1.00 85.69 105 ALA A O 1
ATOM 808 N N . GLY A 1 106 ? -1.820 -17.383 -10.195 1.00 78.94 106 GLY A N 1
ATOM 809 C CA . GLY A 1 106 ? -1.848 -18.452 -11.187 1.00 78.94 106 GLY A CA 1
ATOM 810 C C . GLY A 1 106 ? -3.195 -19.190 -11.216 1.00 78.94 106 GLY A C 1
ATOM 811 O O . GLY A 1 106 ? -4.120 -18.838 -10.480 1.00 78.94 106 GLY A O 1
ATOM 812 N N . PRO A 1 107 ? -3.346 -20.195 -12.094 1.00 75.81 107 PRO A N 1
ATOM 813 C CA . PRO A 1 107 ? -4.521 -21.058 -12.075 1.00 75.81 107 PRO A CA 1
ATOM 814 C C . PRO A 1 107 ? -4.618 -21.770 -10.721 1.00 75.81 107 PRO A C 1
ATOM 816 O O . PRO A 1 107 ? -3.623 -22.287 -10.209 1.00 75.81 107 PRO A O 1
ATOM 819 N N . SER A 1 108 ? -5.814 -21.787 -10.131 1.00 62.66 108 SER A N 1
ATOM 820 C CA . SER A 1 108 ? -6.090 -22.581 -8.936 1.00 62.66 108 SER A CA 1
ATOM 821 C C . SER A 1 108 ? -5.802 -24.048 -9.240 1.00 62.66 108 SER A C 1
ATOM 823 O O . SER A 1 108 ? -6.311 -24.587 -10.217 1.00 62.66 108 SER A O 1
ATOM 825 N N . SER A 1 109 ? -5.018 -24.701 -8.387 1.00 59.88 109 SER A N 1
ATOM 826 C CA . SER A 1 109 ? -4.647 -26.121 -8.480 1.00 59.88 109 SER A CA 1
ATOM 827 C C . SER A 1 109 ? -5.823 -27.104 -8.344 1.00 59.88 109 SER A C 1
ATOM 829 O O . SER A 1 109 ? -5.598 -28.297 -8.197 1.00 59.88 109 SER A O 1
ATOM 831 N N . ASP A 1 110 ? -7.062 -26.611 -8.364 1.00 59.38 110 ASP A N 1
ATOM 832 C CA . ASP A 1 110 ? -8.290 -27.403 -8.248 1.00 59.38 110 ASP A CA 1
ATOM 833 C C . ASP A 1 110 ? -8.805 -27.894 -9.622 1.00 59.38 110 ASP A C 1
ATOM 835 O O . ASP A 1 110 ? -9.860 -28.521 -9.688 1.00 59.38 110 ASP A O 1
ATOM 839 N N . ASP A 1 111 ? -8.058 -27.635 -10.705 1.00 54.31 111 ASP A N 1
ATOM 840 C CA . ASP A 1 111 ? -8.340 -28.091 -12.078 1.00 54.31 111 ASP A CA 1
ATOM 841 C C . ASP A 1 111 ? -7.458 -29.295 -12.527 1.00 54.31 111 ASP A C 1
ATOM 843 O O . ASP A 1 111 ? -7.171 -29.436 -13.720 1.00 54.31 111 ASP A O 1
ATOM 847 N N . GLU A 1 112 ? -7.030 -30.177 -11.605 1.00 40.00 112 GLU A N 1
ATOM 848 C CA . GLU A 1 112 ? -6.418 -31.499 -11.913 1.00 40.00 112 GLU A CA 1
ATOM 849 C C . GLU A 1 112 ? -7.227 -32.693 -11.376 1.00 40.00 112 GLU A C 1
ATOM 851 O O . GLU A 1 112 ? -7.563 -32.720 -10.169 1.00 40.00 112 GLU A O 1
#

Sequence (112 aa):
LLPVFAQTFQQTMLPSIRKASLALIRKMIHFCSEALLKEVCDSDVGHNLPTVLVEITATVLDQEDDDDGHLLALQIIRDLVDKGGDLFLDQLARLGVISKVSTLAGPSSDDE